Protein AF-M1ZZZ7-F1 (afdb_monomer_lite)

InterPro domains:
  IPR006343 DnaB/C, C-terminal domain [PF07261] (1-58)
  IPR006343 DnaB/C, C-terminal domain [TIGR01446] (1-56)
  IPR034829 DnaD-like domain superfamily [G3DSA:1.10.10.630] (1-57)
  IPR034829 DnaD-like domain superfamily [SSF158499] (1-51)
  IPR053162 DnaD [PTHR37293] (1-1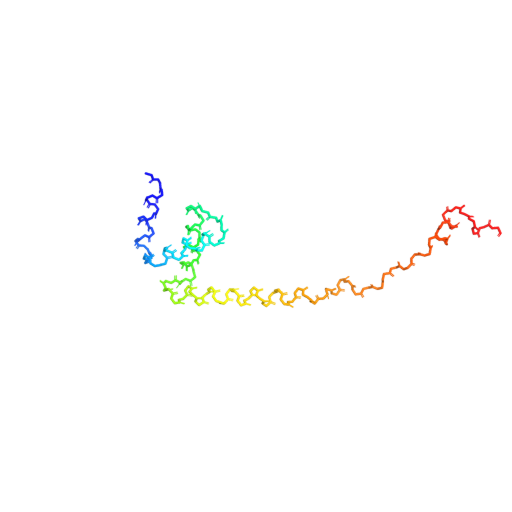01)

Organism: NCBI:txid1232189

Foldseek 3Di:
DVLVVVVVVCVVPAPPVLLVVLCVVCVVVVNNDSVSSVVSVVVCVVVVNRDPVSVVVVVVVVVVVVVVVVVCVPPPPCVPVDDDDDDPVVVVVCVVVVVVPD

Radius of gyration: 28.17 Å; chains: 1; bounding box: 67×49×58 Å

Secondary structure (DSSP, 8-state):
-HHHHHHHHHHTTS-HHHHHHHHHHHHHTT---HHHHHHHHHHHHHTT--SHHHHHHHHHHHHHHHHHHHHHTTS--GGG-SPPP---HHHHHHHHTTTT--

pLDDT: mean 84.97, std 9.67, range [54.5, 94.56]

Structure (mmCIF, N/CA/C/O backbone):
data_AF-M1ZZZ7-F1
#
_entry.id   AF-M1ZZZ7-F1
#
loop_
_atom_site.group_PDB
_atom_site.id
_atom_site.type_symbol
_atom_site.label_atom_id
_atom_site.label_alt_id
_atom_site.label_comp_id
_atom_site.label_asym_id
_atom_site.label_entity_id
_atom_site.label_seq_id
_atom_site.pdbx_PDB_ins_code
_atom_site.Cartn_x
_atom_site.Cartn_y
_atom_site.Cartn_z
_atom_site.occupancy
_atom_site.B_iso_or_equiv
_atom_site.auth_seq_id
_atom_site.auth_comp_id
_atom_site.auth_asym_id
_atom_site.auth_atom_id
_atom_site.pdbx_PDB_model_num
ATOM 1 N N . PRO A 1 1 ? -17.561 19.048 -7.243 1.00 76.50 1 PRO A N 1
ATOM 2 C CA . PRO A 1 1 ? -16.357 18.255 -7.594 1.00 76.50 1 PRO A CA 1
ATOM 3 C C . PRO A 1 1 ? -16.473 16.820 -7.072 1.00 76.50 1 PRO A C 1
ATOM 5 O O . PRO A 1 1 ? -17.111 16.598 -6.041 1.00 76.50 1 PRO A O 1
ATOM 8 N N . ILE A 1 2 ? -15.931 15.855 -7.810 1.00 85.25 2 ILE A N 1
ATOM 9 C CA . ILE A 1 2 ? -16.079 14.424 -7.518 1.00 85.25 2 ILE A CA 1
ATOM 10 C C . ILE A 1 2 ? -15.278 14.004 -6.274 1.00 85.25 2 ILE A C 1
ATOM 12 O O . ILE A 1 2 ? -15.712 13.143 -5.514 1.00 85.25 2 ILE A O 1
ATOM 16 N N . GLU A 1 3 ? -14.176 14.700 -5.999 1.00 86.38 3 GLU A N 1
ATOM 17 C CA . GLU A 1 3 ? -13.270 14.471 -4.871 1.00 86.38 3 GLU A CA 1
ATOM 18 C C . GLU A 1 3 ? -13.969 14.735 -3.537 1.00 86.38 3 GLU A C 1
ATOM 20 O O . GLU A 1 3 ? -13.909 13.917 -2.623 1.00 86.38 3 GLU A O 1
ATOM 25 N N . ARG A 1 4 ? -14.728 15.836 -3.455 1.00 87.81 4 ARG A N 1
ATOM 26 C CA . ARG A 1 4 ? -15.544 16.183 -2.279 1.00 87.81 4 ARG A CA 1
ATOM 27 C C . ARG A 1 4 ? -16.476 15.038 -1.891 1.00 87.81 4 ARG A C 1
ATOM 29 O O . ARG A 1 4 ? -16.593 14.722 -0.712 1.00 87.81 4 ARG A O 1
ATOM 36 N N . LYS A 1 5 ? -17.164 14.442 -2.871 1.00 91.44 5 LYS A N 1
ATOM 37 C CA . LYS A 1 5 ? -18.114 13.350 -2.611 1.00 91.44 5 LYS A CA 1
ATOM 38 C C . LYS A 1 5 ? -17.396 12.122 -2.049 1.00 91.44 5 LYS A C 1
ATOM 40 O O . LYS A 1 5 ? -17.919 11.502 -1.130 1.00 91.44 5 LYS A O 1
ATOM 45 N N . LYS A 1 6 ? -16.192 11.810 -2.546 1.00 90.12 6 LYS A N 1
ATOM 46 C CA . LYS A 1 6 ? -15.375 10.707 -2.017 1.00 90.12 6 LYS A CA 1
ATOM 47 C C . LYS A 1 6 ? -14.923 10.951 -0.584 1.00 90.12 6 LYS A C 1
ATOM 49 O O . LYS A 1 6 ? -15.110 10.076 0.250 1.00 90.12 6 LYS A O 1
ATOM 54 N N . ILE A 1 7 ? -14.422 12.149 -0.284 1.00 90.88 7 ILE A N 1
ATOM 55 C CA . ILE A 1 7 ? -13.969 12.505 1.070 1.00 90.88 7 ILE A CA 1
ATOM 56 C C . ILE A 1 7 ? -15.116 12.370 2.083 1.00 90.88 7 ILE A C 1
ATOM 58 O O . ILE A 1 7 ? -14.924 11.777 3.139 1.00 90.88 7 ILE A O 1
ATOM 62 N N . ILE A 1 8 ? -16.321 12.836 1.733 1.00 91.94 8 ILE A N 1
ATOM 63 C CA . ILE A 1 8 ? -17.524 12.667 2.570 1.00 91.94 8 ILE A CA 1
ATOM 64 C C . ILE A 1 8 ? -17.891 11.179 2.728 1.00 91.94 8 ILE A C 1
ATOM 66 O O . ILE A 1 8 ? -18.300 10.735 3.797 1.00 91.94 8 ILE A O 1
ATOM 70 N N . GLY A 1 9 ? -17.734 10.379 1.671 1.00 91.94 9 GLY A N 1
ATOM 71 C CA . GLY A 1 9 ? -17.943 8.932 1.745 1.00 91.94 9 GLY A CA 1
ATOM 72 C C . GLY A 1 9 ? -16.967 8.237 2.699 1.00 91.94 9 GLY A C 1
ATOM 73 O O . GLY A 1 9 ? -17.363 7.323 3.421 1.00 91.94 9 GLY A O 1
ATOM 74 N N . TRP A 1 10 ? -15.708 8.680 2.731 1.00 91.50 10 TRP A N 1
ATOM 75 C CA . TRP A 1 10 ? -14.688 8.140 3.630 1.00 91.50 10 TRP A CA 1
ATOM 76 C C . TRP A 1 10 ? -14.899 8.573 5.076 1.00 91.50 10 TRP A C 1
ATOM 78 O O . TRP A 1 10 ? -14.763 7.734 5.961 1.00 91.50 10 TRP A O 1
ATOM 88 N N . SER A 1 11 ? -15.297 9.826 5.328 1.00 89.69 11 SER A N 1
ATOM 89 C CA . SER A 1 11 ? -15.530 10.327 6.692 1.00 89.69 11 SER A CA 1
ATOM 90 C C . SER A 1 11 ? -16.628 9.573 7.444 1.00 89.69 11 SER A C 1
ATOM 92 O O . SER A 1 11 ? -16.635 9.567 8.668 1.00 89.69 11 SER A O 1
ATOM 94 N N . ASN A 1 12 ? -17.547 8.919 6.727 1.00 89.44 12 ASN A N 1
ATOM 95 C CA . ASN A 1 12 ? -18.593 8.092 7.333 1.00 89.44 12 ASN A CA 1
ATOM 96 C C . ASN A 1 12 ? -18.106 6.689 7.736 1.00 89.44 12 ASN A C 1
ATOM 98 O O . ASN A 1 12 ? -18.780 6.009 8.503 1.00 89.44 12 ASN A O 1
ATOM 102 N N . LYS A 1 13 ? -16.980 6.227 7.181 1.00 87.75 13 LYS A N 1
ATOM 103 C CA . LYS A 1 13 ? -16.458 4.860 7.363 1.00 87.75 13 LYS A CA 1
ATOM 104 C C . LYS A 1 13 ? -15.178 4.817 8.191 1.00 87.75 13 LYS A C 1
ATOM 106 O O . LYS A 1 13 ? -14.920 3.827 8.865 1.00 87.75 13 LYS A O 1
ATOM 111 N N . PHE A 1 14 ? -14.373 5.869 8.106 1.00 88.50 14 PHE A N 1
ATOM 112 C CA . PH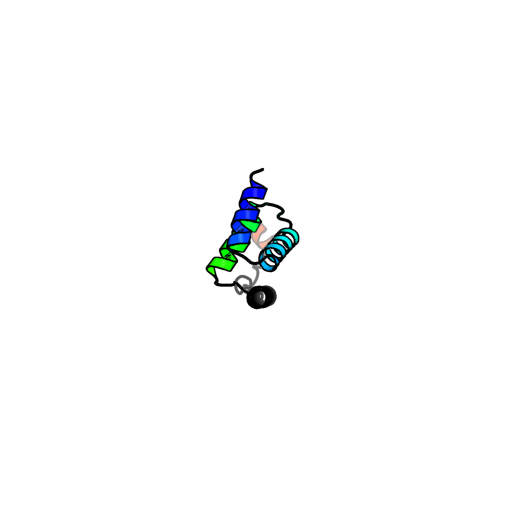E A 1 14 ? -13.044 5.953 8.691 1.00 88.50 14 PHE A CA 1
ATOM 113 C C . PHE A 1 14 ? -12.936 7.187 9.578 1.00 88.50 14 PHE A C 1
ATOM 115 O O . PHE A 1 14 ? -13.551 8.218 9.304 1.00 88.50 14 PHE A O 1
ATOM 122 N N . SER A 1 15 ? -12.111 7.098 10.620 1.00 90.25 15 SER A N 1
ATOM 123 C CA . SER A 1 15 ? -11.760 8.273 11.409 1.00 90.25 15 SER A CA 1
ATOM 124 C C . SER A 1 15 ? -10.892 9.234 10.595 1.00 90.25 15 SER A C 1
ATOM 126 O O . SER A 1 15 ? -10.180 8.842 9.664 1.00 90.25 15 SER A O 1
ATOM 128 N N . TYR A 1 16 ? -10.939 10.509 10.972 1.00 90.25 16 TYR A N 1
ATOM 129 C CA . TYR A 1 16 ? -10.156 11.563 10.332 1.00 90.25 16 TYR A CA 1
ATOM 130 C C . TYR A 1 16 ? -8.659 11.221 10.279 1.00 90.25 16 TYR A C 1
ATOM 132 O O . TYR A 1 16 ? -8.038 11.329 9.224 1.00 90.25 16 TYR A O 1
ATOM 140 N N . ASP A 1 17 ? -8.107 10.710 11.378 1.00 90.50 17 ASP A N 1
ATOM 141 C CA . ASP A 1 17 ? -6.684 10.375 11.478 1.00 90.50 17 ASP A CA 1
ATOM 142 C C . ASP A 1 17 ? -6.259 9.277 10.495 1.00 90.50 17 ASP A C 1
ATOM 144 O O . ASP A 1 17 ? -5.167 9.325 9.928 1.00 90.50 17 ASP A O 1
ATOM 148 N N . VAL A 1 18 ? -7.130 8.296 10.242 1.00 91.25 18 VAL A N 1
ATOM 149 C CA . VAL A 1 18 ? -6.872 7.230 9.263 1.00 91.25 18 VAL A CA 1
ATOM 150 C C . VAL A 1 18 ? -6.835 7.802 7.847 1.00 91.25 18 VAL A C 1
ATOM 152 O O . VAL A 1 18 ? -5.961 7.445 7.058 1.00 91.25 18 VAL A O 1
ATOM 155 N N . ILE A 1 19 ? -7.741 8.727 7.531 1.00 92.19 19 ILE A N 1
ATOM 156 C CA . ILE A 1 19 ? -7.782 9.394 6.225 1.00 92.19 19 ILE A CA 1
ATOM 157 C C . ILE A 1 19 ? -6.517 10.233 6.015 1.00 92.19 19 ILE A C 1
ATOM 159 O O . ILE A 1 19 ? -5.905 10.154 4.950 1.00 92.19 19 ILE A O 1
ATOM 163 N N . VAL A 1 20 ? -6.086 10.985 7.032 1.00 92.94 20 VAL A N 1
ATOM 164 C CA . VAL A 1 20 ? -4.841 11.768 6.982 1.00 92.94 20 VAL A CA 1
ATOM 165 C C . VAL A 1 20 ? -3.638 10.859 6.743 1.00 92.94 20 VAL A C 1
ATOM 167 O O . VAL A 1 20 ? -2.873 11.108 5.815 1.00 92.94 20 VAL A O 1
ATOM 170 N N . MET A 1 21 ? -3.513 9.754 7.482 1.00 92.50 21 MET A N 1
ATOM 171 C CA . MET A 1 21 ? -2.417 8.803 7.269 1.00 92.50 21 MET A CA 1
ATOM 172 C C . MET A 1 21 ? -2.428 8.180 5.867 1.00 92.50 21 MET A C 1
ATOM 174 O O . MET A 1 21 ? -1.368 7.949 5.289 1.00 92.50 21 MET A O 1
ATOM 178 N N . ALA A 1 22 ? -3.603 7.901 5.295 1.00 92.81 22 ALA A N 1
ATOM 179 C CA . ALA A 1 22 ? -3.697 7.387 3.929 1.00 92.81 22 ALA A C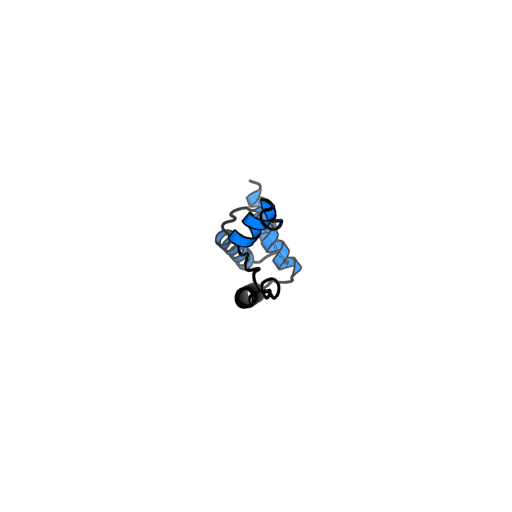A 1
ATOM 180 C C . ALA A 1 22 ? -3.215 8.423 2.897 1.00 92.81 22 ALA A C 1
ATOM 182 O O . ALA A 1 22 ? -2.555 8.067 1.920 1.00 92.81 22 ALA A O 1
ATOM 183 N N . ILE A 1 23 ? -3.504 9.708 3.128 1.00 93.25 23 ILE A N 1
ATOM 184 C CA . ILE A 1 23 ? -3.011 10.813 2.297 1.00 93.25 23 ILE A CA 1
ATOM 185 C C . ILE A 1 23 ? -1.491 10.960 2.439 1.00 93.25 23 ILE A C 1
ATOM 187 O O . ILE A 1 23 ? -0.797 11.082 1.431 1.00 93.25 23 ILE A O 1
ATOM 191 N N . GLU A 1 24 ? -0.960 10.911 3.660 1.00 92.81 24 GLU A N 1
ATOM 192 C CA . GLU A 1 24 ? 0.486 10.941 3.912 1.00 92.81 24 GLU A CA 1
ATOM 193 C C . GLU A 1 24 ? 1.203 9.789 3.202 1.00 92.81 24 GLU A C 1
ATOM 195 O O . GLU A 1 24 ? 2.237 9.996 2.569 1.00 92.81 24 GLU A O 1
ATOM 200 N N . GLU A 1 25 ? 0.628 8.585 3.237 1.00 91.75 25 GLU A N 1
ATOM 201 C CA . GLU A 1 25 ? 1.159 7.418 2.533 1.00 91.75 25 GLU A CA 1
ATOM 202 C C . GLU A 1 25 ? 1.127 7.606 1.011 1.00 91.75 25 GLU A C 1
ATOM 204 O O . GLU A 1 25 ? 2.084 7.264 0.314 1.00 91.75 25 GLU A O 1
ATOM 209 N N . ALA A 1 26 ? 0.060 8.197 0.473 1.00 93.69 26 ALA A N 1
ATOM 210 C CA . ALA A 1 26 ? -0.025 8.524 -0.946 1.00 93.69 26 ALA A CA 1
ATOM 211 C C . ALA A 1 26 ? 1.054 9.536 -1.373 1.00 93.69 26 ALA A C 1
ATOM 213 O O . ALA A 1 26 ? 1.680 9.375 -2.424 1.00 93.69 26 ALA A O 1
ATOM 214 N N . ILE A 1 27 ? 1.326 10.540 -0.533 1.00 93.31 27 ILE A N 1
ATOM 215 C CA . ILE A 1 27 ? 2.390 11.528 -0.756 1.00 93.31 27 ILE A CA 1
ATOM 216 C C . ILE A 1 27 ? 3.771 10.877 -0.653 1.00 93.31 27 ILE A C 1
ATOM 218 O O . ILE A 1 27 ? 4.616 11.135 -1.508 1.00 93.31 27 ILE A O 1
ATOM 222 N N . PHE A 1 28 ? 3.994 10.010 0.338 1.00 91.06 28 PHE A N 1
ATOM 223 C CA . PHE A 1 28 ? 5.250 9.278 0.513 1.00 91.06 28 PHE A CA 1
ATOM 224 C C . PHE A 1 28 ? 5.583 8.408 -0.707 1.00 91.06 28 PHE A C 1
ATOM 226 O O . PHE A 1 28 ? 6.728 8.363 -1.147 1.00 91.06 28 PHE A O 1
ATOM 233 N N . ASN A 1 29 ? 4.570 7.779 -1.308 1.00 89.69 29 ASN A N 1
ATOM 234 C CA . ASN A 1 29 ? 4.715 7.014 -2.548 1.00 89.69 29 ASN A CA 1
ATOM 235 C C . ASN A 1 29 ? 4.735 7.897 -3.816 1.00 89.69 29 ASN A C 1
ATOM 237 O O . ASN A 1 29 ? 4.799 7.369 -4.923 1.00 89.69 29 ASN A O 1
ATOM 241 N N . ASN A 1 30 ? 4.683 9.228 -3.676 1.00 92.38 30 ASN A N 1
ATOM 242 C CA . ASN A 1 30 ? 4.621 10.217 -4.757 1.00 92.38 30 ASN A CA 1
ATOM 243 C C . ASN A 1 30 ? 3.438 10.025 -5.735 1.00 92.38 30 ASN A C 1
ATOM 245 O O . ASN A 1 30 ? 3.513 10.400 -6.905 1.00 92.38 30 ASN A O 1
ATOM 249 N N . ILE A 1 31 ? 2.320 9.461 -5.265 1.00 92.12 31 ILE A N 1
ATOM 250 C CA . ILE A 1 31 ? 1.110 9.214 -6.063 1.00 92.12 31 ILE A CA 1
ATOM 251 C C . ILE A 1 31 ? -0.043 10.039 -5.486 1.00 92.12 31 ILE A C 1
ATOM 253 O O . ILE A 1 31 ? -0.790 9.600 -4.615 1.00 92.12 31 ILE A O 1
ATOM 257 N N . LYS A 1 32 ? -0.228 11.255 -6.009 1.00 89.69 32 LYS A N 1
ATOM 258 C CA . LYS A 1 32 ? -1.250 12.214 -5.546 1.00 89.69 32 LYS A CA 1
ATOM 259 C C . LYS A 1 32 ? -2.586 12.034 -6.278 1.00 89.69 32 LYS A C 1
ATOM 261 O O . LYS A 1 32 ? -3.123 12.976 -6.853 1.00 89.69 32 LYS A O 1
ATOM 266 N N . ASN A 1 33 ? -3.104 10.806 -6.301 1.00 91.81 33 ASN A N 1
ATOM 267 C CA . ASN A 1 33 ? -4.362 10.464 -6.970 1.00 91.81 33 ASN A CA 1
ATOM 268 C C . ASN A 1 33 ? -5.425 10.043 -5.945 1.00 91.81 33 ASN A C 1
ATOM 270 O O . ASN A 1 33 ? -5.185 9.158 -5.124 1.00 91.81 33 ASN A O 1
ATOM 274 N N . ILE A 1 34 ? -6.627 10.622 -6.033 1.00 90.94 34 ILE A N 1
ATOM 275 C CA . ILE A 1 34 ? -7.753 10.305 -5.142 1.00 90.94 34 ILE A CA 1
ATOM 276 C C . ILE A 1 34 ? -8.140 8.816 -5.168 1.00 90.94 34 ILE A C 1
ATOM 278 O O . ILE A 1 34 ? -8.485 8.251 -4.136 1.00 90.94 34 ILE A O 1
ATOM 282 N N . GLY A 1 35 ? -8.034 8.156 -6.325 1.00 92.69 35 GLY A N 1
ATOM 283 C CA . GLY A 1 35 ? -8.285 6.721 -6.460 1.00 92.69 35 GLY A CA 1
ATOM 284 C C . GLY A 1 35 ? -7.183 5.856 -5.846 1.00 92.69 35 GLY A C 1
ATOM 285 O O . GLY A 1 35 ? -7.441 4.721 -5.461 1.00 92.69 35 GLY A O 1
ATOM 286 N N . TYR A 1 36 ? -5.960 6.376 -5.714 1.00 93.50 36 TYR A N 1
ATOM 287 C CA . TYR A 1 36 ? -4.896 5.673 -4.995 1.00 93.50 36 TYR A CA 1
ATOM 288 C C . TYR A 1 36 ? -5.134 5.718 -3.484 1.00 93.50 36 TYR A C 1
ATOM 290 O O . TYR A 1 36 ? -5.039 4.688 -2.822 1.00 93.50 36 TYR A O 1
ATOM 298 N N . ILE A 1 37 ? -5.538 6.881 -2.964 1.00 93.88 37 ILE A N 1
ATOM 299 C CA . ILE A 1 37 ? -5.921 7.044 -1.554 1.00 93.88 37 ILE A CA 1
ATOM 300 C C . ILE A 1 37 ? -7.088 6.107 -1.209 1.00 93.88 37 ILE A C 1
ATOM 302 O O . ILE A 1 37 ? -7.041 5.416 -0.196 1.00 93.88 37 ILE A O 1
ATOM 306 N N . GLU A 1 38 ? -8.091 6.008 -2.089 1.00 93.62 38 GLU A N 1
ATOM 307 C CA . GLU A 1 38 ? -9.205 5.063 -1.933 1.00 93.62 38 GLU A CA 1
ATOM 308 C C . GLU A 1 38 ? -8.725 3.613 -1.816 1.00 93.62 38 GLU A C 1
ATOM 310 O O . GLU A 1 38 ? -9.103 2.913 -0.885 1.00 93.62 38 GLU A O 1
ATOM 315 N N . LYS A 1 39 ? -7.817 3.182 -2.703 1.00 94.56 39 LYS A N 1
ATOM 316 C CA . LYS A 1 39 ? -7.248 1.827 -2.662 1.00 94.56 39 LYS A CA 1
ATOM 317 C C . LYS A 1 39 ? -6.481 1.547 -1.370 1.00 94.56 39 LYS A C 1
ATOM 319 O O . LYS A 1 39 ? -6.529 0.420 -0.876 1.00 94.56 39 LYS A O 1
ATOM 324 N N . ILE A 1 40 ? -5.766 2.536 -0.828 1.00 93.81 40 ILE A N 1
ATOM 325 C CA . ILE A 1 40 ? -5.083 2.403 0.468 1.00 93.81 40 ILE A CA 1
ATOM 326 C C . ILE A 1 40 ? -6.120 2.155 1.568 1.00 93.81 40 ILE A C 1
ATOM 328 O O . ILE A 1 40 ? -5.992 1.181 2.312 1.00 93.81 40 ILE A O 1
ATOM 332 N N . LEU A 1 41 ? -7.165 2.985 1.623 1.00 93.25 41 LEU A N 1
ATOM 333 C CA . LEU A 1 41 ? -8.244 2.864 2.605 1.00 93.25 41 LEU A CA 1
ATOM 334 C C . LEU A 1 41 ? -8.978 1.522 2.489 1.00 93.25 41 LEU A C 1
ATOM 336 O O . LEU A 1 41 ? -9.168 0.849 3.500 1.00 93.25 41 LEU A O 1
ATOM 340 N N . ASP A 1 42 ? -9.307 1.078 1.275 1.00 93.38 42 ASP A N 1
ATOM 341 C CA . ASP A 1 42 ? -9.949 -0.219 1.031 1.00 93.38 42 ASP A CA 1
ATOM 342 C C . ASP A 1 42 ? -9.058 -1.387 1.470 1.00 93.38 42 ASP A C 1
ATOM 344 O O . ASP A 1 42 ? -9.533 -2.362 2.059 1.00 93.38 42 ASP A O 1
ATOM 348 N N . THR A 1 43 ? -7.747 -1.286 1.235 1.00 93.12 43 THR A N 1
ATOM 349 C CA . THR A 1 43 ? -6.776 -2.301 1.667 1.00 93.12 43 THR A CA 1
ATOM 350 C C . THR A 1 43 ? -6.700 -2.381 3.188 1.00 93.12 43 THR A C 1
ATOM 352 O O . THR A 1 43 ? -6.627 -3.479 3.743 1.00 93.12 43 THR A O 1
ATOM 355 N N . TRP A 1 44 ? -6.702 -1.238 3.877 1.00 92.56 44 TRP A N 1
ATOM 356 C CA . TRP A 1 44 ? -6.687 -1.191 5.339 1.00 92.56 44 TRP A CA 1
ATOM 357 C C . TRP A 1 44 ? -7.994 -1.716 5.931 1.00 92.56 44 TRP A C 1
ATOM 359 O O . TRP A 1 44 ? -7.956 -2.555 6.831 1.00 92.56 44 TRP A O 1
ATOM 369 N N . PHE A 1 45 ? -9.131 -1.324 5.355 1.00 91.38 45 PHE A N 1
ATOM 370 C CA . PHE A 1 45 ? -10.451 -1.815 5.744 1.00 91.38 45 PHE A CA 1
ATOM 371 C C . PHE A 1 45 ? -10.574 -3.331 5.585 1.00 91.38 45 PHE A C 1
ATOM 373 O O . PHE A 1 45 ? -10.979 -4.021 6.517 1.00 91.38 45 PHE A O 1
ATOM 380 N N . SER A 1 46 ? -10.134 -3.870 4.444 1.00 92.00 46 SER A N 1
ATOM 381 C CA . SER A 1 46 ? -10.156 -5.314 4.162 1.00 92.00 46 SER A CA 1
ATOM 382 C C . SER A 1 46 ? -9.299 -6.125 5.139 1.00 92.00 46 SER A C 1
ATOM 384 O O . SER A 1 46 ? -9.532 -7.313 5.337 1.00 92.00 46 SER A O 1
ATOM 386 N N . LYS A 1 47 ? -8.298 -5.491 5.759 1.00 89.50 47 LYS A N 1
ATOM 387 C CA . LYS A 1 47 ? -7.427 -6.098 6.774 1.00 89.50 47 LYS A CA 1
ATOM 388 C C . LYS A 1 47 ? -7.924 -5.884 8.205 1.00 89.50 47 LYS A C 1
ATOM 390 O O . LYS A 1 47 ? -7.241 -6.305 9.134 1.00 89.50 47 LYS A O 1
ATOM 395 N N . GLY A 1 48 ? -9.071 -5.227 8.385 1.00 88.50 48 GLY A N 1
ATOM 396 C CA . GLY A 1 48 ? -9.619 -4.895 9.699 1.00 88.50 48 GLY A CA 1
ATOM 397 C C . GLY A 1 48 ? -8.803 -3.845 10.458 1.00 88.50 48 GLY A C 1
ATOM 398 O O . GLY A 1 48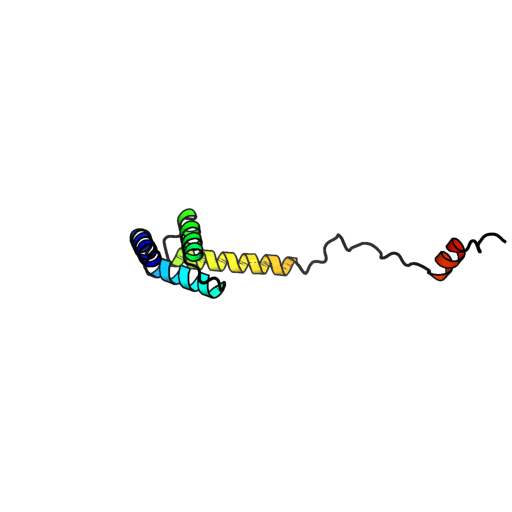 ? -8.902 -3.769 11.676 1.00 88.50 48 GLY A O 1
ATOM 399 N N . LEU A 1 49 ? -7.982 -3.048 9.764 1.00 85.62 49 LEU A N 1
ATOM 400 C CA . LEU A 1 49 ? -7.144 -2.018 10.378 1.00 85.62 49 LEU A CA 1
ATOM 401 C C . LEU A 1 49 ? -7.972 -0.743 10.571 1.00 85.62 49 LEU A C 1
ATOM 403 O O . LEU A 1 49 ? -8.000 0.131 9.706 1.00 85.62 49 LEU A O 1
ATOM 407 N N . THR A 1 50 ? -8.686 -0.663 11.691 1.00 80.25 50 THR A N 1
ATOM 408 C CA . THR A 1 50 ? -9.575 0.466 12.013 1.00 80.25 50 THR A CA 1
ATOM 409 C C . THR A 1 50 ? -8.937 1.473 12.966 1.00 80.25 50 THR A C 1
ATOM 411 O O . THR A 1 50 ? -9.343 2.635 12.981 1.00 80.25 50 THR A O 1
ATOM 414 N N . SER A 1 51 ? -7.918 1.064 13.730 1.00 85.69 51 SER A N 1
ATOM 415 C CA . SER A 1 51 ? -7.198 1.937 14.657 1.00 85.69 51 SER A CA 1
ATOM 416 C C . SER A 1 51 ? -5.876 2.443 14.083 1.00 85.69 51 SER A C 1
ATOM 418 O O . SER A 1 51 ? -5.171 1.757 13.338 1.00 85.69 51 SER A O 1
ATOM 420 N N . ILE A 1 52 ? -5.478 3.640 14.517 1.00 86.31 52 ILE A N 1
ATOM 421 C CA . ILE A 1 52 ? -4.176 4.237 14.193 1.00 86.31 52 ILE A CA 1
ATOM 422 C C . ILE A 1 52 ? -3.031 3.328 14.648 1.00 86.31 52 ILE A C 1
ATOM 424 O O . ILE A 1 52 ? -2.026 3.185 13.947 1.00 86.31 52 ILE A O 1
ATOM 428 N N . GLY A 1 53 ? -3.183 2.699 15.818 1.00 87.31 53 GLY A N 1
ATOM 429 C CA . GLY A 1 53 ? -2.191 1.771 16.358 1.00 87.31 53 GLY A CA 1
ATOM 430 C C . GLY A 1 53 ? -1.980 0.563 15.447 1.00 87.31 53 GLY A C 1
ATOM 431 O O . GLY A 1 53 ? -0.837 0.169 15.196 1.00 87.31 53 GLY A O 1
ATOM 432 N N . ASP A 1 54 ? -3.063 0.034 14.879 1.00 87.38 54 ASP A N 1
ATOM 433 C CA . ASP A 1 54 ? -3.021 -1.134 14.000 1.00 87.38 54 ASP A CA 1
ATOM 434 C C . ASP A 1 54 ? -2.327 -0.800 12.681 1.00 87.38 54 ASP A C 1
ATOM 436 O O . ASP A 1 54 ? -1.472 -1.556 12.218 1.00 87.38 54 ASP A O 1
ATOM 440 N N . ILE A 1 55 ? -2.622 0.370 12.110 1.00 89.12 55 ILE A N 1
ATOM 441 C CA . ILE A 1 55 ? -2.000 0.846 10.867 1.00 89.12 55 ILE A CA 1
ATOM 442 C C . ILE A 1 55 ? -0.499 1.081 11.068 1.00 89.12 55 ILE A C 1
ATOM 444 O O . ILE A 1 55 ? 0.310 0.624 10.257 1.00 89.12 55 ILE A O 1
ATOM 448 N N . LYS A 1 56 ? -0.097 1.727 12.172 1.00 89.81 56 LYS A N 1
ATOM 449 C CA . LYS A 1 56 ? 1.325 1.919 12.510 1.00 89.81 56 LYS A CA 1
ATOM 450 C C . LYS A 1 56 ? 2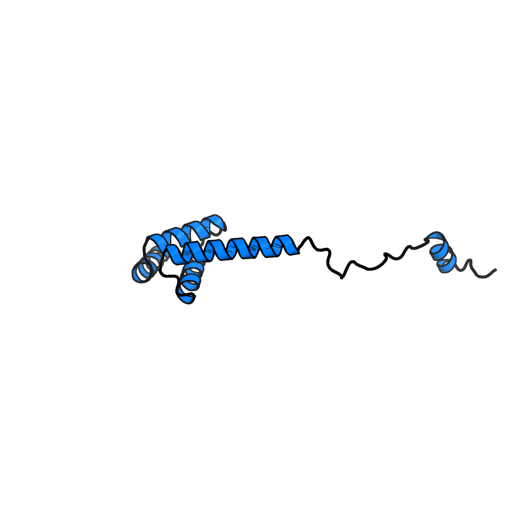.049 0.584 12.676 1.00 89.81 56 LYS A C 1
ATOM 452 O O . LYS A 1 56 ? 3.132 0.397 12.122 1.00 89.81 56 LYS A O 1
ATOM 457 N N . SER A 1 57 ? 1.427 -0.361 13.376 1.00 90.94 57 SER A N 1
ATOM 458 C CA . SER A 1 57 ? 1.972 -1.707 13.590 1.00 90.94 57 SER A CA 1
ATOM 459 C C . SER A 1 57 ? 2.097 -2.479 12.276 1.00 90.94 57 SER A C 1
ATOM 461 O O . SER A 1 57 ? 3.116 -3.120 12.011 1.00 90.94 57 SER A O 1
ATOM 463 N N . TYR A 1 58 ? 1.086 -2.382 11.414 1.00 90.31 58 TYR A N 1
ATOM 464 C CA . TYR A 1 58 ? 1.094 -2.957 1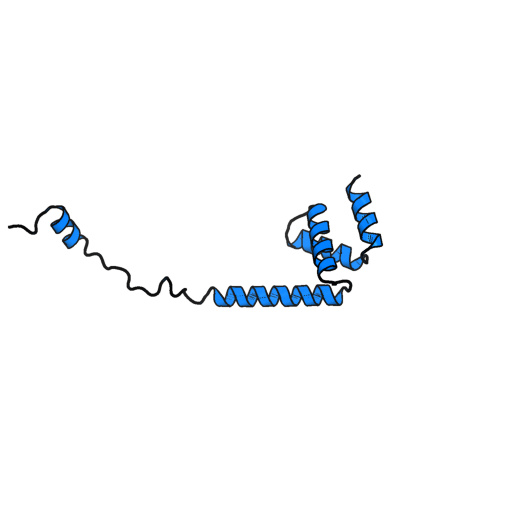0.075 1.00 90.31 58 TYR A CA 1
ATOM 465 C C . TYR A 1 58 ? 2.229 -2.380 9.217 1.00 90.31 58 TYR A C 1
ATOM 467 O O . TYR A 1 58 ? 2.973 -3.140 8.592 1.00 90.31 58 TYR A O 1
ATOM 475 N N . LYS A 1 59 ? 2.417 -1.056 9.238 1.00 88.94 59 LYS A N 1
ATOM 476 C CA . LYS A 1 59 ? 3.485 -0.376 8.495 1.00 88.94 59 LYS A CA 1
ATOM 477 C C . LYS A 1 59 ? 4.874 -0.769 9.005 1.00 88.94 59 LYS A C 1
ATOM 479 O O . LYS A 1 59 ? 5.747 -1.085 8.203 1.00 88.94 59 LYS A O 1
ATOM 484 N N . ALA A 1 60 ? 5.061 -0.844 10.322 1.00 90.12 60 ALA A N 1
ATOM 485 C CA . ALA A 1 60 ? 6.317 -1.297 10.921 1.00 90.12 60 ALA A CA 1
ATOM 486 C C . ALA A 1 60 ? 6.672 -2.732 10.490 1.00 90.12 60 ALA A C 1
ATOM 488 O O . ALA A 1 60 ? 7.791 -2.991 10.045 1.00 90.12 60 ALA A O 1
ATOM 489 N N . ARG A 1 61 ? 5.697 -3.652 10.530 1.00 90.88 61 ARG A N 1
ATOM 490 C CA . ARG A 1 61 ? 5.868 -5.037 10.051 1.00 90.88 61 ARG A CA 1
ATOM 491 C C . ARG A 1 61 ? 6.196 -5.099 8.559 1.00 90.88 61 ARG A C 1
ATOM 493 O O . ARG A 1 61 ? 6.973 -5.952 8.132 1.00 90.88 61 ARG A O 1
ATOM 500 N N . TRP A 1 62 ? 5.589 -4.229 7.755 1.00 87.81 62 TRP A N 1
ATOM 501 C CA . TRP A 1 62 ? 5.852 -4.147 6.320 1.00 87.81 62 TRP A CA 1
ATOM 502 C C . TRP A 1 62 ? 7.289 -3.703 6.022 1.00 87.81 62 TRP A C 1
ATOM 504 O O . TRP A 1 62 ? 7.978 -4.337 5.222 1.00 87.81 62 TRP A O 1
ATOM 514 N N . GLU A 1 63 ? 7.771 -2.674 6.718 1.00 87.19 63 GLU A N 1
ATOM 515 C CA . GLU A 1 63 ? 9.150 -2.194 6.596 1.00 87.19 63 GLU A CA 1
ATOM 516 C C . GLU A 1 63 ? 10.173 -3.238 7.063 1.00 87.19 63 GLU A C 1
ATOM 518 O O . GLU A 1 63 ? 11.193 -3.453 6.406 1.00 87.19 63 GLU A O 1
ATOM 523 N N . GLU A 1 64 ? 9.891 -3.963 8.147 1.00 88.81 64 GLU A N 1
ATOM 524 C CA . GLU A 1 64 ? 10.755 -5.056 8.602 1.00 88.81 64 GLU A CA 1
ATOM 525 C C . GLU A 1 64 ? 10.848 -6.183 7.560 1.00 88.81 64 GLU A C 1
ATOM 527 O O . GLU A 1 64 ? 11.941 -6.675 7.262 1.00 88.81 64 GLU A O 1
ATOM 532 N N . LYS A 1 65 ? 9.718 -6.565 6.947 1.00 86.44 65 LYS A N 1
ATOM 533 C CA . LYS A 1 65 ? 9.702 -7.554 5.858 1.00 86.44 65 LYS A CA 1
ATOM 534 C C . LYS A 1 65 ? 10.525 -7.090 4.659 1.00 86.44 65 LYS A C 1
ATOM 536 O O . LYS A 1 65 ? 11.313 -7.878 4.140 1.00 86.44 65 LYS A O 1
ATOM 541 N N . LYS A 1 66 ? 10.400 -5.823 4.250 1.00 83.94 66 LYS A N 1
ATOM 542 C CA . LYS A 1 66 ? 11.215 -5.250 3.165 1.00 83.94 66 LYS A CA 1
ATOM 543 C C . LYS A 1 66 ? 12.712 -5.331 3.464 1.00 83.94 66 LYS A C 1
ATOM 545 O O . LYS A 1 66 ? 13.481 -5.717 2.587 1.00 83.94 66 LYS A O 1
ATOM 550 N N . LYS A 1 67 ? 13.130 -5.014 4.694 1.00 81.69 67 LYS A N 1
ATOM 551 C CA . LYS A 1 67 ? 14.542 -5.111 5.106 1.00 81.69 67 LYS A CA 1
ATOM 552 C C . LYS A 1 67 ? 15.066 -6.546 5.024 1.00 81.69 67 LYS A C 1
ATOM 554 O O . LYS A 1 67 ? 16.151 -6.753 4.493 1.00 81.69 67 LYS A O 1
ATOM 559 N N . LYS A 1 68 ? 14.276 -7.531 5.471 1.00 78.25 68 LYS A N 1
ATOM 560 C CA . LYS A 1 68 ? 14.637 -8.962 5.402 1.00 78.25 68 LYS A CA 1
ATOM 561 C C . LYS A 1 68 ? 14.772 -9.490 3.971 1.00 78.25 68 LYS A C 1
ATOM 563 O O . LYS A 1 68 ? 15.553 -10.407 3.737 1.00 78.25 68 LYS A O 1
ATOM 568 N N . ILE A 1 69 ? 14.004 -8.948 3.027 1.00 73.25 69 ILE A N 1
ATOM 569 C CA . ILE A 1 69 ? 14.111 -9.311 1.607 1.00 73.25 69 ILE A CA 1
ATOM 570 C C . ILE A 1 69 ? 15.401 -8.730 1.021 1.00 73.25 69 ILE A C 1
ATOM 572 O O . ILE A 1 69 ? 16.192 -9.478 0.460 1.00 73.25 69 ILE A O 1
ATOM 576 N N . LYS A 1 70 ? 15.677 -7.441 1.259 1.00 67.94 70 LYS A N 1
ATOM 577 C CA . LYS A 1 70 ? 16.924 -6.796 0.811 1.00 67.94 70 LYS A CA 1
ATOM 578 C C . LYS A 1 70 ? 18.183 -7.472 1.358 1.00 67.94 70 LYS A C 1
ATOM 580 O O . LYS A 1 70 ? 19.173 -7.582 0.653 1.00 67.94 70 LYS A O 1
ATOM 585 N N . SER A 1 71 ? 18.159 -7.960 2.600 1.00 63.81 71 SER A N 1
ATOM 586 C CA . SER A 1 71 ? 19.310 -8.680 3.164 1.00 63.81 71 SER A CA 1
ATOM 587 C C . SER A 1 71 ? 19.547 -10.057 2.530 1.00 63.81 71 SER A C 1
ATOM 589 O O . SER A 1 71 ? 20.659 -10.564 2.614 1.00 63.81 71 SER A O 1
ATOM 591 N N . LYS A 1 72 ? 18.523 -10.670 1.917 1.00 60.28 72 LYS A N 1
ATOM 592 C CA . LYS A 1 72 ? 18.651 -11.943 1.186 1.00 60.28 72 LYS A CA 1
ATOM 593 C C . LYS A 1 72 ? 19.127 -11.761 -0.255 1.00 60.28 72 LYS A C 1
ATOM 595 O O . LYS A 1 72 ? 19.676 -12.690 -0.816 1.00 60.28 72 LYS A O 1
ATOM 600 N N . GLU A 1 73 ? 18.967 -10.577 -0.832 1.00 58.91 73 GLU A N 1
ATOM 601 C CA . GLU A 1 73 ? 19.426 -10.264 -2.194 1.00 58.91 73 GLU A CA 1
ATOM 602 C C . GLU A 1 73 ? 20.967 -10.277 -2.314 1.00 58.91 73 GLU A C 1
ATOM 604 O O . GLU A 1 73 ? 21.509 -10.474 -3.393 1.00 58.91 73 GLU A O 1
ATOM 609 N N . ASN A 1 74 ? 21.685 -10.162 -1.187 1.00 58.19 74 ASN A N 1
ATOM 610 C CA . ASN A 1 74 ? 23.150 -10.252 -1.127 1.00 58.19 74 ASN A CA 1
ATOM 611 C C . ASN A 1 74 ? 23.697 -11.691 -1.054 1.00 58.19 74 ASN A C 1
ATOM 613 O O . ASN A 1 74 ? 24.914 -11.871 -1.003 1.00 58.19 74 ASN A O 1
ATOM 617 N N . THR A 1 75 ? 22.849 -12.725 -1.011 1.00 61.72 75 THR A N 1
ATOM 618 C CA . THR A 1 75 ? 23.325 -14.101 -1.194 1.00 61.72 75 THR A CA 1
ATOM 619 C C . THR A 1 75 ? 23.351 -14.374 -2.685 1.00 61.72 75 THR A C 1
ATOM 621 O O . THR A 1 75 ? 22.290 -14.486 -3.289 1.00 61.72 75 THR A O 1
ATOM 624 N N . VAL A 1 76 ? 24.549 -14.428 -3.272 1.00 65.81 76 VAL A N 1
ATOM 625 C CA . VAL A 1 76 ? 24.757 -14.754 -4.688 1.00 65.81 76 VAL A CA 1
ATOM 626 C C . VAL A 1 76 ? 23.919 -15.987 -5.029 1.00 65.81 76 VAL A C 1
ATOM 628 O O . VAL A 1 76 ? 24.090 -17.041 -4.413 1.00 65.81 76 VAL A O 1
ATOM 631 N N . ASP A 1 77 ? 22.960 -15.834 -5.944 1.00 67.44 77 ASP A N 1
ATOM 632 C CA . ASP A 1 77 ? 22.088 -16.931 -6.343 1.00 67.44 77 ASP A CA 1
ATOM 633 C C . ASP A 1 77 ? 22.941 -18.108 -6.828 1.00 67.44 77 ASP A C 1
ATOM 635 O O . ASP A 1 77 ? 23.871 -17.928 -7.616 1.00 67.44 77 ASP A O 1
ATOM 639 N N . ARG A 1 78 ? 22.576 -19.335 -6.429 1.00 69.62 78 ARG A N 1
ATOM 640 C CA . ARG A 1 78 ? 23.211 -20.594 -6.880 1.00 69.62 78 ARG A CA 1
ATOM 641 C C . ARG A 1 78 ? 23.237 -20.750 -8.412 1.00 69.62 78 ARG A C 1
ATOM 643 O O . ARG A 1 78 ? 23.904 -21.628 -8.941 1.00 69.62 78 ARG A O 1
ATOM 650 N N . TRP A 1 79 ? 22.493 -19.909 -9.127 1.00 70.31 79 TRP A N 1
ATOM 651 C CA . TRP A 1 79 ? 22.537 -19.779 -10.579 1.00 70.31 79 TRP A CA 1
ATOM 652 C C . TRP A 1 79 ? 23.906 -19.317 -11.114 1.00 70.31 79 TRP A C 1
ATOM 654 O O . TRP A 1 79 ? 24.259 -19.670 -12.233 1.00 70.31 79 TRP A O 1
ATOM 664 N N . ASN A 1 80 ? 24.691 -18.575 -10.326 1.00 69.38 80 ASN A N 1
ATOM 665 C CA . ASN A 1 80 ? 26.008 -18.058 -10.723 1.00 69.38 80 ASN A CA 1
ATOM 666 C C . ASN A 1 80 ? 27.187 -18.885 -10.169 1.00 69.38 80 ASN A C 1
ATOM 668 O O . ASN A 1 80 ? 28.327 -18.440 -10.249 1.00 69.38 80 ASN A O 1
ATOM 672 N N . ASP A 1 81 ? 26.927 -20.073 -9.618 1.00 73.50 81 ASP A N 1
ATOM 673 C CA . ASP A 1 81 ? 27.920 -20.950 -8.969 1.00 73.50 81 ASP A CA 1
ATOM 674 C C . ASP A 1 81 ? 28.555 -21.962 -9.947 1.00 73.50 81 ASP A C 1
ATOM 676 O O . ASP A 1 81 ? 28.858 -23.101 -9.597 1.00 73.50 81 ASP A O 1
ATOM 680 N N . PHE A 1 82 ? 28.696 -21.580 -11.218 1.00 81.62 82 PHE A N 1
ATOM 681 C CA . PHE A 1 82 ? 29.319 -22.411 -12.249 1.00 81.62 82 PHE A CA 1
ATOM 682 C C . PHE A 1 82 ? 30.667 -21.817 -12.651 1.00 81.62 82 PHE A C 1
ATOM 684 O O . PHE A 1 82 ? 30.796 -20.599 -12.786 1.00 81.62 82 PHE A O 1
ATOM 691 N N . GLU A 1 83 ? 31.657 -22.675 -12.901 1.00 76.94 83 GLU A N 1
ATOM 692 C CA . GLU A 1 83 ? 32.921 -22.245 -13.497 1.00 76.94 83 GLU A CA 1
ATOM 693 C C . GLU A 1 83 ? 32.647 -21.568 -14.849 1.00 76.94 83 GLU A C 1
ATOM 695 O O . GLU A 1 83 ? 31.986 -22.127 -15.734 1.00 76.94 83 GLU A O 1
ATOM 700 N N . GLN A 1 84 ? 33.125 -20.332 -15.008 1.00 76.38 84 GLN A N 1
ATOM 701 C CA . GLN A 1 84 ? 33.052 -19.642 -16.291 1.00 76.38 84 GLN A CA 1
ATOM 702 C C . GLN A 1 84 ? 33.932 -20.391 -17.292 1.00 76.38 84 GLN A C 1
ATOM 704 O O . GLN A 1 84 ? 35.069 -20.737 -16.984 1.00 76.38 84 GLN A O 1
ATOM 709 N N . ARG A 1 85 ? 33.414 -20.656 -18.499 1.00 81.38 85 ARG A N 1
ATOM 710 C CA . ARG A 1 85 ? 34.213 -21.324 -19.532 1.00 81.38 85 ARG A CA 1
ATOM 711 C C . ARG A 1 85 ? 35.369 -20.415 -19.928 1.00 81.38 85 ARG A C 1
ATOM 713 O O . ARG A 1 85 ? 35.144 -19.345 -20.490 1.00 81.38 85 ARG A O 1
ATOM 720 N N . GLU A 1 86 ? 36.583 -20.870 -19.668 1.00 79.31 86 GLU A N 1
ATOM 721 C CA . GLU A 1 86 ? 37.787 -20.261 -20.208 1.00 79.31 86 GLU A CA 1
ATOM 722 C C . GLU A 1 86 ? 37.902 -20.665 -21.683 1.00 79.31 86 GLU A C 1
ATOM 724 O O . GLU A 1 86 ? 38.055 -21.842 -22.021 1.00 79.31 86 GLU A O 1
ATOM 729 N N . TYR A 1 87 ? 37.730 -19.697 -22.581 1.00 84.06 87 TYR A N 1
ATOM 730 C CA . TYR A 1 87 ? 37.910 -19.913 -24.010 1.00 84.06 87 TYR A CA 1
ATOM 731 C C . TYR A 1 87 ? 39.325 -19.508 -24.403 1.00 84.06 87 TYR A C 1
ATOM 733 O O . TYR A 1 87 ? 39.675 -18.331 -24.372 1.00 84.06 87 TYR A O 1
ATOM 741 N N . ASP A 1 88 ? 40.115 -20.486 -24.830 1.00 86.19 88 ASP A N 1
ATOM 742 C CA . ASP A 1 88 ? 41.342 -20.232 -25.574 1.00 86.19 88 ASP A CA 1
ATOM 743 C C . ASP A 1 88 ? 40.964 -19.829 -27.008 1.00 86.19 88 ASP A C 1
ATOM 745 O O . ASP A 1 88 ? 40.628 -20.668 -27.855 1.00 86.19 88 ASP A O 1
ATOM 749 N N . PHE A 1 89 ? 40.943 -18.517 -27.250 1.00 86.75 89 PHE A N 1
ATOM 750 C CA . PHE A 1 89 ? 40.553 -17.938 -28.533 1.00 86.75 89 PHE A CA 1
ATOM 751 C C . PHE A 1 89 ? 41.469 -18.381 -29.675 1.00 86.75 89 PHE A C 1
ATOM 753 O O . PHE A 1 89 ? 40.974 -18.607 -30.774 1.00 86.75 89 PHE A O 1
ATOM 760 N N . GLU A 1 90 ? 42.761 -18.584 -29.413 1.00 85.12 90 GLU A N 1
ATOM 761 C CA . GLU A 1 90 ? 43.740 -18.989 -30.426 1.00 85.12 90 GLU A CA 1
ATOM 762 C C . GLU A 1 90 ? 43.482 -20.430 -30.884 1.00 85.12 90 GLU A C 1
ATOM 764 O O . GLU A 1 90 ? 43.484 -20.747 -32.078 1.00 85.12 90 GLU A O 1
ATOM 769 N N . LYS A 1 91 ? 43.148 -21.314 -29.938 1.00 86.75 91 LYS A N 1
ATOM 770 C CA . LYS A 1 91 ? 42.728 -22.685 -30.249 1.00 86.75 91 LYS A CA 1
ATOM 771 C C . LYS A 1 91 ? 41.405 -22.731 -31.015 1.00 86.75 91 LYS A C 1
ATOM 773 O O . LYS A 1 91 ? 41.262 -23.515 -31.956 1.00 86.75 91 LYS A O 1
ATOM 778 N N . LEU A 1 92 ? 40.427 -21.917 -30.616 1.00 88.12 92 LEU A N 1
ATOM 779 C CA . LEU A 1 92 ? 39.139 -21.827 -31.311 1.00 88.12 92 LEU A CA 1
ATOM 780 C C . LEU A 1 92 ? 39.298 -21.292 -32.734 1.00 88.12 92 LEU A C 1
ATOM 782 O O . LEU A 1 92 ? 38.683 -21.833 -33.650 1.00 88.12 92 LEU A O 1
ATOM 786 N N . GLU A 1 93 ? 40.140 -20.278 -32.921 1.00 87.06 93 GLU A N 1
ATOM 787 C CA . GLU A 1 93 ? 40.459 -19.695 -34.221 1.00 87.06 93 GLU A CA 1
ATOM 788 C C . GLU A 1 93 ? 41.135 -20.721 -35.137 1.00 87.06 93 GLU A C 1
ATOM 790 O O . GLU A 1 93 ? 40.674 -20.944 -36.256 1.00 87.06 93 GLU A O 1
ATOM 795 N N . ARG A 1 94 ? 42.144 -21.448 -34.638 1.00 88.94 94 ARG A N 1
ATOM 796 C CA . ARG A 1 94 ? 42.792 -22.538 -35.388 1.00 88.94 94 ARG A CA 1
ATOM 797 C C . ARG A 1 94 ? 41.808 -23.615 -35.833 1.00 88.94 94 ARG A C 1
ATOM 799 O O . ARG A 1 94 ? 41.870 -24.073 -36.973 1.00 88.94 94 ARG A O 1
ATOM 806 N N . LYS A 1 95 ? 40.887 -24.014 -34.953 1.00 87.69 95 LYS A N 1
ATOM 807 C CA . LYS A 1 95 ? 39.863 -25.016 -35.270 1.00 87.69 95 LYS A CA 1
ATOM 808 C C . LYS A 1 95 ? 38.839 -24.493 -36.276 1.00 87.69 95 LYS A C 1
ATOM 810 O O . LYS A 1 95 ? 38.428 -25.237 -37.163 1.00 87.69 95 LYS A O 1
ATOM 815 N N . LEU A 1 96 ? 38.447 -23.225 -36.156 1.00 89.56 96 LEU A N 1
ATOM 816 C CA . LEU A 1 96 ? 37.518 -22.565 -37.073 1.00 89.56 96 LEU A CA 1
ATOM 817 C C . LEU A 1 96 ? 38.102 -22.446 -38.487 1.00 89.56 96 LEU A C 1
ATOM 819 O O . LEU A 1 96 ? 37.393 -22.675 -39.463 1.00 89.56 96 LEU A O 1
ATOM 823 N N . LEU A 1 97 ? 39.392 -22.126 -38.591 1.00 90.81 97 LEU A N 1
ATOM 824 C CA . LEU A 1 97 ? 40.109 -21.966 -39.858 1.00 90.81 97 LEU A CA 1
ATOM 825 C C . LEU A 1 97 ? 40.624 -23.294 -40.445 1.00 90.81 97 LEU A C 1
ATOM 827 O O . LEU A 1 97 ? 41.188 -23.303 -41.537 1.00 90.81 97 LEU A O 1
ATOM 831 N N . GLY A 1 98 ? 40.426 -24.420 -39.749 1.00 81.69 98 GLY A N 1
ATOM 832 C CA . GLY A 1 98 ? 40.824 -25.751 -40.220 1.00 81.69 98 GLY A CA 1
ATOM 833 C C . GLY A 1 98 ? 42.326 -26.042 -40.125 1.00 81.69 98 GLY A C 1
ATOM 834 O O . GLY A 1 98 ? 42.811 -26.964 -40.773 1.00 81.69 98 GLY A O 1
ATOM 835 N N . TRP A 1 99 ? 43.071 -25.298 -39.306 1.00 76.81 99 TRP A N 1
ATOM 836 C CA . TRP A 1 99 ? 44.529 -25.426 -39.152 1.00 76.81 99 TRP A CA 1
ATOM 837 C C . TRP A 1 99 ? 44.968 -26.587 -38.237 1.00 76.81 99 TRP A C 1
ATOM 839 O O . TRP A 1 99 ? 46.130 -26.667 -37.849 1.00 76.81 99 TRP A O 1
ATOM 849 N N . GLU A 1 100 ? 44.055 -27.487 -37.860 1.00 69.06 100 GLU A N 1
ATOM 850 C CA . GLU A 1 100 ? 44.369 -28.733 -37.135 1.00 69.06 100 GLU A CA 1
ATOM 851 C C . GLU A 1 100 ? 44.574 -29.948 -38.065 1.00 69.06 100 GLU A C 1
ATOM 853 O O . GLU A 1 100 ? 44.882 -31.032 -37.578 1.00 69.06 100 GLU A O 1
ATOM 858 N N . MET A 1 101 ? 44.426 -29.795 -39.389 1.00 61.03 101 MET A N 1
ATOM 859 C CA . MET A 1 101 ? 44.704 -30.855 -40.371 1.00 61.03 101 MET A CA 1
ATOM 860 C C . MET A 1 101 ? 45.883 -30.487 -41.283 1.00 61.03 101 MET A C 1
ATOM 862 O O . MET A 1 101 ? 45.683 -30.076 -42.424 1.00 61.03 101 MET A O 1
ATOM 866 N N . ALA A 1 102 ? 47.103 -30.644 -40.768 1.00 54.50 102 ALA A N 1
ATOM 867 C CA . ALA A 1 102 ? 48.326 -30.923 -41.529 1.00 54.50 102 ALA A CA 1
ATOM 868 C C . ALA A 1 102 ? 49.387 -31.505 -40.587 1.00 54.50 102 ALA A C 1
ATOM 870 O O . ALA A 1 102 ? 49.577 -30.919 -39.497 1.00 54.50 102 ALA A O 1
#

Sequence (102 aa):
PIERKKIIGWSNKFSYDVIVMAIEEAIFNNIKNIGYIEKILDTWFSKGLTSIGDIKSYKARWEEKKKKIKSKENTVDRWNDFEQREYDFEKLERKLLGWEMA